Protein AF-A0A8T3PAP9-F1 (afdb_monomer)

Structure (mmCIF, N/CA/C/O backbone):
data_AF-A0A8T3PAP9-F1
#
_entry.id   AF-A0A8T3PAP9-F1
#
loop_
_atom_site.group_PDB
_atom_site.id
_atom_site.type_symbol
_atom_site.label_atom_id
_atom_site.label_alt_id
_atom_site.label_comp_id
_atom_site.label_asym_id
_atom_site.label_entity_id
_atom_site.label_seq_id
_atom_site.pdbx_PDB_ins_code
_atom_site.Cartn_x
_atom_site.Cartn_y
_atom_site.Cartn_z
_atom_site.occupancy
_atom_site.B_iso_or_equiv
_atom_site.auth_seq_id
_atom_site.auth_comp_id
_atom_site.auth_asym_id
_atom_site.auth_atom_id
_atom_site.pdbx_PDB_model_num
ATOM 1 N N . MET A 1 1 ? -12.662 -7.690 -3.762 1.00 59.41 1 MET A N 1
ATOM 2 C CA . MET A 1 1 ? -11.376 -6.964 -3.810 1.00 59.41 1 MET A CA 1
ATOM 3 C C . MET A 1 1 ? -11.696 -5.525 -4.171 1.00 59.41 1 MET A C 1
ATOM 5 O O . MET A 1 1 ? -12.450 -5.316 -5.112 1.00 59.41 1 MET A O 1
ATOM 9 N N . VAL A 1 2 ? -11.248 -4.560 -3.372 1.00 61.66 2 VAL A N 1
ATOM 10 C CA . VAL A 1 2 ? -11.528 -3.138 -3.605 1.00 61.66 2 VAL A CA 1
ATOM 11 C C . VAL A 1 2 ? -10.301 -2.515 -4.257 1.00 61.66 2 VAL A C 1
ATOM 13 O O . VAL A 1 2 ? -9.179 -2.760 -3.821 1.00 61.66 2 VAL A O 1
ATOM 16 N N . HIS A 1 3 ? -10.507 -1.739 -5.319 1.00 70.69 3 HIS A N 1
ATOM 17 C CA . HIS A 1 3 ? -9.429 -1.138 -6.095 1.00 70.69 3 HIS A CA 1
ATOM 18 C C . HIS A 1 3 ? -9.531 0.385 -6.081 1.00 70.69 3 HIS A C 1
ATOM 20 O O . HIS A 1 3 ? -10.619 0.954 -6.140 1.00 70.69 3 HIS A O 1
ATOM 26 N N . GLY A 1 4 ? -8.373 1.042 -6.045 1.00 78.19 4 GLY A N 1
ATOM 27 C CA . GLY A 1 4 ? -8.265 2.495 -6.101 1.00 78.19 4 GLY A CA 1
ATOM 28 C C . GLY A 1 4 ? -8.118 3.162 -4.733 1.00 78.19 4 GLY A C 1
ATOM 29 O O . GLY A 1 4 ? -8.590 2.673 -3.707 1.00 78.19 4 GLY A O 1
ATOM 30 N N . ALA A 1 5 ? -7.450 4.316 -4.746 1.00 80.56 5 ALA A N 1
ATOM 31 C CA . ALA A 1 5 ? -7.061 5.050 -3.545 1.00 80.56 5 ALA A CA 1
ATOM 32 C C . ALA A 1 5 ? -8.251 5.457 -2.662 1.00 80.56 5 ALA A C 1
ATOM 34 O O . ALA A 1 5 ? -8.202 5.263 -1.456 1.00 80.56 5 ALA A O 1
ATOM 35 N N . GLY A 1 6 ? -9.344 5.958 -3.249 1.00 84.00 6 GLY A N 1
ATOM 36 C CA . GLY A 1 6 ? -10.472 6.480 -2.466 1.00 84.00 6 GLY A CA 1
ATOM 37 C C . GLY A 1 6 ? -11.204 5.411 -1.653 1.00 84.00 6 GLY A C 1
ATOM 38 O O . GLY A 1 6 ? -11.548 5.632 -0.495 1.00 84.00 6 GLY A O 1
ATOM 39 N N . ALA A 1 7 ? -11.400 4.228 -2.233 1.00 84.88 7 ALA A N 1
ATOM 40 C CA . ALA A 1 7 ? -12.083 3.142 -1.545 1.00 84.88 7 ALA A CA 1
ATOM 41 C C . ALA A 1 7 ? -11.183 2.494 -0.476 1.00 84.88 7 ALA A C 1
ATOM 43 O O . ALA A 1 7 ? -11.654 2.203 0.622 1.00 84.88 7 ALA A O 1
ATOM 44 N N . ALA A 1 8 ? -9.875 2.374 -0.739 1.00 84.81 8 ALA A N 1
ATOM 45 C CA . ALA A 1 8 ? -8.903 1.965 0.277 1.00 84.81 8 ALA A CA 1
ATOM 46 C C . ALA A 1 8 ? -8.856 2.956 1.457 1.00 84.81 8 ALA A C 1
ATOM 48 O O . ALA A 1 8 ? -8.935 2.538 2.608 1.00 84.81 8 ALA A O 1
ATOM 49 N N . GLN A 1 9 ? -8.815 4.265 1.187 1.00 86.94 9 GLN A N 1
ATOM 50 C CA . GLN A 1 9 ? -8.849 5.316 2.215 1.00 86.94 9 GLN A CA 1
ATOM 51 C C . GLN A 1 9 ? -10.132 5.284 3.053 1.00 86.94 9 GLN A C 1
ATOM 53 O O . GLN A 1 9 ? -10.085 5.495 4.262 1.00 86.94 9 GLN A O 1
ATOM 58 N N . ALA A 1 10 ? -11.292 5.041 2.433 1.00 87.12 10 ALA A N 1
ATOM 59 C CA . ALA A 1 10 ? -12.560 4.927 3.154 1.00 87.12 10 ALA A CA 1
ATOM 60 C C . ALA A 1 10 ? -12.572 3.719 4.105 1.00 87.12 10 ALA A C 1
ATOM 62 O O . ALA A 1 10 ? -12.955 3.860 5.264 1.00 87.12 10 ALA A O 1
ATOM 63 N N . LEU A 1 11 ? -12.095 2.559 3.646 1.00 87.56 11 LEU A N 1
ATOM 64 C CA . LEU A 1 11 ? -12.047 1.339 4.457 1.00 87.56 11 LEU A CA 1
ATOM 65 C C . LEU A 1 11 ? -10.999 1.402 5.570 1.00 87.56 11 LEU A C 1
ATOM 67 O O . LEU A 1 11 ? -11.258 0.914 6.669 1.00 87.56 11 LEU A O 1
ATOM 71 N N . LEU A 1 12 ? -9.848 2.029 5.309 1.00 85.88 12 LEU A N 1
ATOM 72 C CA . LEU A 1 12 ? -8.832 2.295 6.330 1.00 85.88 12 LEU A CA 1
ATOM 73 C C . LEU A 1 12 ? -9.387 3.200 7.433 1.00 85.88 12 LEU A C 1
ATOM 75 O O . LEU A 1 12 ? -9.262 2.866 8.606 1.00 85.88 12 LEU A O 1
ATOM 79 N N . ARG A 1 13 ? -10.070 4.294 7.068 1.00 83.69 13 ARG A N 1
ATOM 80 C CA . ARG A 1 13 ? -10.737 5.181 8.037 1.00 83.69 13 ARG A CA 1
ATOM 81 C C . ARG A 1 13 ? -11.827 4.478 8.841 1.00 83.69 13 ARG A C 1
ATOM 83 O O . ARG A 1 13 ? -11.983 4.757 10.020 1.00 83.69 13 ARG A O 1
ATOM 90 N N . ALA A 1 14 ? -12.579 3.581 8.210 1.00 86.88 14 ALA A N 1
ATOM 91 C CA . ALA A 1 14 ? -13.619 2.810 8.883 1.00 86.88 14 ALA A CA 1
ATOM 92 C C . ALA A 1 14 ? -13.063 1.661 9.749 1.00 86.88 14 ALA A C 1
ATOM 94 O O . ALA A 1 14 ? -13.843 0.969 10.397 1.00 86.88 14 ALA A O 1
ATOM 95 N N . GLY A 1 15 ? -11.749 1.392 9.725 1.00 86.19 15 GLY A N 1
ATOM 96 C CA . GLY A 1 15 ? -11.150 0.232 10.399 1.00 86.19 15 GLY A CA 1
ATOM 97 C C . GLY A 1 15 ? -11.583 -1.122 9.814 1.00 86.19 15 GLY A C 1
ATOM 98 O O . GLY A 1 15 ? -11.353 -2.171 10.419 1.00 86.19 15 GLY A O 1
ATOM 99 N N . GLN A 1 16 ? -12.209 -1.124 8.634 1.00 88.75 16 GLN A N 1
ATOM 100 C CA . GLN A 1 16 ? -12.808 -2.303 7.996 1.00 88.75 16 GLN A CA 1
ATOM 101 C C . G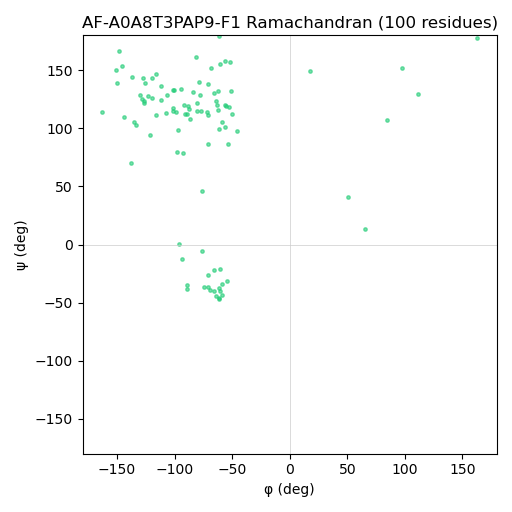LN 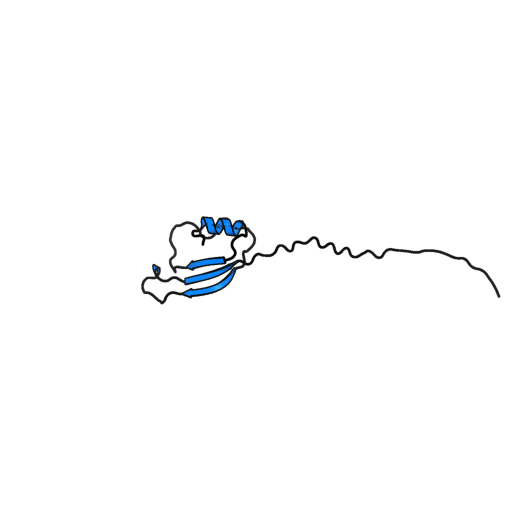A 1 16 ? -11.888 -2.979 6.974 1.00 88.75 16 GLN A C 1
ATOM 103 O O . GLN A 1 16 ? -12.274 -3.969 6.362 1.00 88.75 16 GLN A O 1
ATOM 108 N N . LEU A 1 17 ? -10.676 -2.461 6.769 1.00 88.38 17 LEU A N 1
ATOM 109 C CA . LEU A 1 17 ? -9.691 -3.107 5.910 1.00 88.38 17 LEU A CA 1
ATOM 110 C C . LEU A 1 17 ? -8.872 -4.124 6.715 1.00 88.38 17 LEU A C 1
ATOM 112 O O . LEU A 1 17 ? -8.144 -3.731 7.620 1.00 88.38 17 LEU A O 1
ATOM 116 N N . ASP A 1 18 ? -8.964 -5.410 6.373 1.00 88.19 18 ASP A N 1
ATOM 117 C CA . ASP A 1 18 ? -8.148 -6.466 6.999 1.00 88.19 18 ASP A CA 1
ATOM 118 C C . ASP A 1 18 ? -6.812 -6.685 6.270 1.00 88.19 18 ASP A C 1
ATOM 120 O O . ASP A 1 18 ? -5.787 -6.975 6.889 1.00 88.19 18 ASP A O 1
ATOM 124 N N . GLU A 1 19 ? -6.810 -6.536 4.942 1.00 91.50 19 GLU A N 1
ATOM 125 C CA . GLU A 1 19 ? -5.639 -6.763 4.095 1.00 91.50 19 GLU A CA 1
ATOM 126 C C . GLU A 1 19 ? -5.471 -5.678 3.029 1.00 91.50 19 GLU A C 1
ATOM 128 O O . GLU A 1 19 ? -6.441 -5.194 2.442 1.00 91.50 19 GLU A O 1
ATOM 133 N N . LEU A 1 20 ? -4.213 -5.340 2.743 1.00 90.69 20 LEU A N 1
ATOM 134 C CA . LEU A 1 20 ? -3.822 -4.339 1.757 1.00 90.69 20 LEU A CA 1
ATOM 135 C C . LEU A 1 20 ? -2.821 -4.939 0.766 1.00 90.69 20 LEU A C 1
ATOM 137 O O . LEU A 1 20 ? -1.735 -5.364 1.155 1.00 90.69 20 LEU A O 1
ATOM 141 N N . GLU A 1 21 ? -3.158 -4.921 -0.523 1.00 91.81 21 GLU A N 1
ATOM 142 C CA . GLU A 1 21 ? -2.219 -5.246 -1.598 1.00 91.81 21 GLU A CA 1
ATOM 143 C C . GLU A 1 21 ? -1.711 -3.961 -2.264 1.00 91.81 21 GLU A C 1
ATOM 145 O O . GLU A 1 21 ? -2.472 -3.213 -2.884 1.00 91.81 21 GLU A O 1
ATOM 150 N N . LEU A 1 22 ? -0.411 -3.706 -2.133 1.00 90.94 22 LEU A N 1
ATOM 151 C CA . LEU A 1 22 ? 0.284 -2.563 -2.706 1.00 90.94 22 LEU A CA 1
ATOM 152 C C . LEU A 1 22 ? 1.148 -3.015 -3.887 1.00 90.94 22 LEU A C 1
ATOM 154 O O . LEU A 1 22 ? 1.970 -3.920 -3.764 1.00 90.94 22 LEU A O 1
ATOM 158 N N . ARG A 1 23 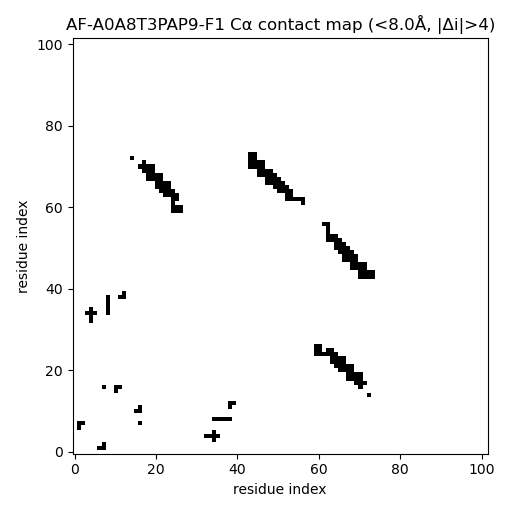? 0.991 -2.342 -5.028 1.00 90.56 23 ARG A N 1
ATOM 159 C CA . ARG A 1 23 ? 1.855 -2.508 -6.202 1.00 90.56 23 ARG A CA 1
ATOM 160 C C . ARG A 1 23 ? 2.741 -1.280 -6.334 1.00 90.56 23 ARG A C 1
ATOM 162 O O . ARG A 1 23 ? 2.237 -0.188 -6.586 1.00 90.56 23 ARG A O 1
ATOM 169 N N . VAL A 1 24 ? 4.041 -1.464 -6.138 1.00 90.38 24 VAL A N 1
ATOM 170 C CA . VAL A 1 24 ? 5.040 -0.397 -6.239 1.00 90.38 24 VAL A CA 1
ATOM 171 C C . VAL A 1 24 ? 5.744 -0.514 -7.580 1.00 90.38 24 VAL A C 1
ATOM 173 O O . VAL A 1 24 ? 6.416 -1.510 -7.843 1.00 90.38 24 VAL A O 1
ATOM 176 N N . VAL A 1 25 ? 5.599 0.520 -8.401 1.00 90.81 25 VAL A N 1
ATOM 177 C CA . VAL A 1 25 ? 6.377 0.714 -9.627 1.00 90.81 25 VAL A CA 1
ATOM 178 C C . VAL A 1 25 ? 7.456 1.751 -9.306 1.00 90.81 25 VAL A C 1
ATOM 180 O O . VAL A 1 25 ? 7.124 2.764 -8.688 1.00 90.81 25 VAL A O 1
ATOM 183 N N . PRO A 1 26 ? 8.735 1.540 -9.666 1.00 88.81 26 PRO A N 1
ATOM 184 C CA . PRO A 1 26 ? 9.848 2.436 -9.343 1.00 88.81 26 PRO A CA 1
ATOM 185 C C . PRO A 1 26 ? 9.858 3.692 -10.231 1.00 88.81 26 PRO A C 1
ATOM 187 O O . PRO A 1 26 ? 10.891 4.089 -10.762 1.00 88.81 26 PRO A O 1
ATOM 190 N N . VAL A 1 27 ? 8.697 4.313 -10.406 1.00 87.56 27 VAL A N 1
ATOM 191 C CA . VAL A 1 27 ? 8.511 5.562 -11.138 1.00 87.56 27 VAL A CA 1
ATOM 192 C C . VAL A 1 27 ? 7.796 6.541 -10.220 1.00 87.56 27 VAL A C 1
ATOM 194 O O . VAL A 1 27 ? 6.883 6.167 -9.484 1.00 87.56 27 VAL A O 1
ATOM 197 N N . LEU A 1 28 ? 8.216 7.802 -10.249 1.00 83.88 28 LEU A N 1
ATOM 198 C CA . LEU A 1 28 ? 7.543 8.877 -9.533 1.00 83.88 28 LEU A CA 1
ATOM 199 C C . LEU A 1 28 ? 6.620 9.587 -10.525 1.00 83.88 28 LEU A C 1
ATOM 201 O O . LEU A 1 28 ? 7.104 10.402 -11.313 1.00 83.88 28 LEU A O 1
ATOM 205 N N . PRO A 1 29 ? 5.312 9.273 -10.552 1.00 77.88 29 PRO A N 1
ATOM 206 C CA . PRO A 1 29 ? 4.392 10.015 -11.395 1.00 77.88 29 PRO A CA 1
ATOM 207 C C . PRO A 1 29 ? 4.377 11.464 -10.904 1.00 77.88 29 PRO A C 1
ATOM 209 O O . PRO A 1 29 ? 4.074 11.732 -9.743 1.00 77.88 29 PRO A O 1
ATOM 212 N N . GLY A 1 30 ? 4.742 12.401 -11.780 1.00 79.38 30 GLY A N 1
ATOM 213 C CA . GLY A 1 30 ? 4.914 13.807 -11.407 1.00 79.38 30 GLY A CA 1
ATOM 214 C C . GLY A 1 30 ? 3.646 14.467 -10.858 1.00 79.38 30 GLY A C 1
ATOM 215 O O . GLY A 1 30 ? 3.750 15.466 -10.156 1.00 79.38 30 GLY A O 1
ATOM 216 N N . GLN A 1 31 ? 2.464 13.917 -11.155 1.00 82.06 31 GLN A N 1
ATOM 217 C CA . GLN A 1 31 ? 1.156 14.335 -10.647 1.00 82.06 31 GLN A CA 1
ATOM 218 C C . GLN A 1 31 ? 0.247 13.111 -10.480 1.00 82.06 31 GLN A C 1
ATOM 220 O O . GLN A 1 31 ? 0.398 12.111 -11.184 1.00 82.06 31 GLN A O 1
ATOM 225 N N . GLY A 1 32 ? -0.729 13.191 -9.576 1.00 82.12 32 GLY A N 1
ATOM 226 C CA . GLY A 1 32 ? -1.712 12.128 -9.404 1.00 82.12 32 GLY A CA 1
ATOM 227 C C . GLY A 1 32 ? -2.465 12.198 -8.084 1.00 82.12 32 GLY A C 1
ATOM 228 O O . GLY A 1 32 ? -2.216 13.044 -7.227 1.00 82.12 32 GLY A O 1
ATOM 229 N N . ARG A 1 33 ? -3.404 11.268 -7.917 1.00 84.12 33 ARG A N 1
ATOM 230 C CA . ARG A 1 33 ? -4.135 11.095 -6.663 1.00 84.12 33 ARG A CA 1
ATOM 231 C C . ARG A 1 33 ? -3.262 10.358 -5.654 1.00 84.12 33 ARG A C 1
ATOM 233 O O . ARG A 1 33 ? -2.749 9.279 -5.949 1.00 84.12 33 ARG A O 1
ATOM 240 N N . ARG A 1 34 ? -3.146 10.924 -4.453 1.00 84.50 34 ARG A N 1
ATOM 241 C CA . ARG A 1 34 ? -2.439 10.302 -3.331 1.00 84.50 34 ARG A CA 1
ATOM 242 C C . ARG A 1 34 ? -3.125 8.992 -2.955 1.00 84.50 34 ARG A C 1
ATOM 244 O O . ARG A 1 34 ? -4.347 8.944 -2.830 1.00 84.50 34 ARG A O 1
ATOM 251 N N . LEU A 1 35 ? -2.335 7.931 -2.793 1.00 81.50 35 LEU A N 1
ATOM 252 C CA . LEU A 1 35 ? -2.836 6.623 -2.365 1.00 81.50 35 LEU A CA 1
ATOM 253 C C . LEU A 1 35 ? -3.295 6.657 -0.905 1.00 81.50 35 LEU A C 1
ATOM 255 O O . LEU A 1 35 ? -4.345 6.118 -0.569 1.00 81.50 35 LEU A O 1
ATOM 259 N N . PHE A 1 36 ? -2.542 7.368 -0.074 1.00 84.75 36 PHE A N 1
ATOM 260 C CA . PHE A 1 36 ? -2.823 7.595 1.334 1.00 84.75 36 PHE A CA 1
ATOM 261 C C . PHE A 1 36 ? -3.047 9.087 1.534 1.00 84.75 36 PHE A C 1
ATOM 263 O O . PHE A 1 36 ? -2.135 9.891 1.342 1.00 84.75 36 PHE A O 1
ATOM 270 N N . ASP A 1 37 ? -4.285 9.441 1.837 1.00 82.56 37 ASP A N 1
ATOM 271 C CA . ASP A 1 37 ? -4.714 10.801 2.116 1.00 82.56 37 ASP A CA 1
ATOM 272 C C . ASP A 1 37 ? -5.897 10.732 3.078 1.00 82.56 37 ASP A C 1
ATOM 274 O O . ASP A 1 37 ? -6.645 9.747 3.057 1.00 82.56 37 ASP A O 1
ATOM 278 N N . ASN A 1 38 ? -6.061 11.753 3.916 1.00 82.06 38 ASN A N 1
ATOM 279 C CA . ASN A 1 38 ? -7.119 11.811 4.930 1.00 82.06 38 ASN A CA 1
ATOM 280 C C . ASN A 1 38 ? -7.196 10.547 5.817 1.00 82.06 38 ASN A C 1
ATOM 282 O O . ASN A 1 38 ? -8.285 10.039 6.078 1.00 82.06 38 ASN A O 1
ATOM 286 N N . LEU A 1 39 ? -6.056 9.991 6.236 1.00 81.75 39 LEU A N 1
ATOM 287 C CA . LEU A 1 39 ? -6.015 8.867 7.179 1.00 81.75 39 LEU A CA 1
ATOM 288 C C . LEU A 1 39 ? -6.178 9.355 8.635 1.00 81.75 39 LEU A C 1
ATOM 290 O O . LEU A 1 39 ? -5.981 10.546 8.887 1.00 81.75 39 LEU A O 1
ATOM 294 N N . PRO A 1 40 ? -6.548 8.467 9.583 1.00 78.00 40 PRO A N 1
ATOM 295 C CA . PRO A 1 40 ? -6.572 8.793 11.011 1.00 78.00 40 PRO A CA 1
ATOM 296 C C . PRO A 1 40 ? -5.213 9.304 11.511 1.00 78.00 40 PRO A C 1
ATOM 298 O O . PRO A 1 40 ? -4.179 9.032 10.898 1.00 78.00 40 PRO A O 1
ATOM 301 N N . ALA A 1 41 ? -5.216 10.043 12.623 1.00 77.94 41 ALA A N 1
ATOM 302 C CA . ALA A 1 41 ? -3.981 10.538 13.233 1.00 77.94 41 ALA A CA 1
ATOM 303 C C . ALA A 1 41 ? -3.173 9.406 13.887 1.00 77.94 41 ALA A C 1
ATOM 305 O O . ALA A 1 41 ? -1.949 9.510 13.995 1.00 77.94 41 ALA A O 1
ATOM 306 N N . GLU A 1 42 ? -3.840 8.328 14.312 1.00 82.94 42 GLU A N 1
ATOM 307 C CA . GLU A 1 42 ? -3.165 7.158 14.856 1.00 82.94 42 GLU A CA 1
ATOM 308 C C . GLU A 1 42 ? -2.412 6.387 13.758 1.00 82.94 42 GLU A C 1
ATOM 310 O O . GLU A 1 42 ? -2.938 6.180 12.658 1.00 82.94 42 GLU A O 1
ATOM 315 N N . PRO A 1 43 ? -1.185 5.914 14.042 1.00 84.00 43 PRO A N 1
ATOM 316 C CA . PRO A 1 43 ? -0.443 5.098 13.096 1.00 84.00 43 PRO A CA 1
ATOM 317 C C . PRO A 1 43 ? -1.155 3.761 12.869 1.00 84.00 43 PRO A C 1
ATOM 319 O O . PRO A 1 43 ? -1.493 3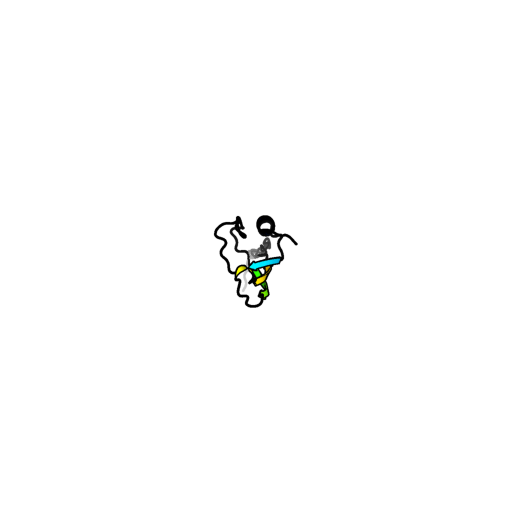.044 13.810 1.00 84.00 43 PRO A O 1
ATOM 322 N N . ILE A 1 44 ? -1.337 3.403 11.598 1.00 86.56 44 ILE A N 1
ATOM 323 C CA . ILE A 1 44 ? -1.839 2.089 11.197 1.00 86.56 44 ILE A CA 1
ATOM 324 C C . ILE A 1 44 ? -0.636 1.170 10.989 1.00 86.56 44 ILE A C 1
ATOM 326 O O . ILE A 1 44 ? 0.149 1.358 10.057 1.00 86.56 44 ILE A O 1
ATOM 330 N N . GLU A 1 45 ? -0.491 0.171 11.854 1.00 89.38 45 GLU A N 1
ATOM 331 C CA . GLU A 1 45 ? 0.564 -0.832 11.727 1.00 89.38 45 GLU A CA 1
ATOM 332 C C . GLU A 1 45 ? 0.206 -1.883 10.665 1.00 89.38 45 GLU A C 1
ATOM 334 O O . GLU A 1 45 ? -0.938 -2.334 10.558 1.00 89.38 45 GLU A O 1
ATOM 339 N N . LEU A 1 46 ? 1.201 -2.286 9.872 1.00 91.94 46 LEU A N 1
ATOM 340 C CA . LEU A 1 46 ? 1.045 -3.228 8.767 1.00 91.94 46 LEU A CA 1
ATOM 341 C C . LEU A 1 46 ? 2.042 -4.382 8.899 1.00 91.94 46 LEU A C 1
ATOM 343 O O . LEU A 1 46 ? 3.253 -4.162 8.881 1.00 91.94 46 LEU A O 1
ATOM 347 N N . ASP A 1 47 ? 1.537 -5.612 8.932 1.00 93.56 47 ASP A N 1
ATOM 348 C CA . ASP A 1 47 ? 2.367 -6.817 8.909 1.00 93.56 47 ASP A CA 1
ATOM 349 C C . ASP A 1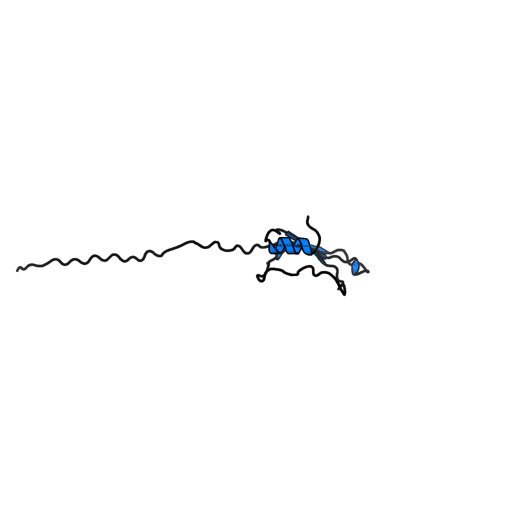 47 ? 2.564 -7.285 7.465 1.00 93.56 47 ASP A C 1
ATOM 351 O O . ASP A 1 47 ? 1.595 -7.597 6.769 1.00 93.56 47 ASP A O 1
ATOM 355 N N . LEU A 1 48 ? 3.810 -7.354 6.989 1.00 95.44 48 LEU A N 1
ATOM 356 C CA . LEU A 1 48 ? 4.112 -7.853 5.644 1.00 95.44 48 LEU A CA 1
ATOM 357 C C . LEU A 1 48 ? 3.889 -9.370 5.578 1.00 95.44 48 LEU A C 1
ATOM 359 O O . LEU A 1 48 ? 4.656 -10.146 6.139 1.00 95.44 48 LEU A O 1
ATOM 363 N N . ILE A 1 49 ? 2.872 -9.793 4.830 1.00 96.62 49 ILE A N 1
ATOM 364 C CA . ILE A 1 49 ? 2.530 -11.207 4.628 1.00 96.62 49 ILE A CA 1
ATOM 365 C C . ILE A 1 49 ? 3.267 -11.780 3.416 1.00 96.62 49 ILE A C 1
ATOM 367 O O . ILE A 1 49 ? 3.668 -12.942 3.406 1.00 96.62 49 ILE A O 1
ATOM 371 N N . ARG A 1 50 ? 3.409 -10.987 2.347 1.00 94.88 50 ARG A N 1
ATOM 372 C CA . ARG A 1 50 ? 4.015 -11.449 1.091 1.00 94.88 50 ARG A CA 1
ATOM 373 C C . ARG A 1 50 ? 4.717 -10.316 0.365 1.00 94.88 50 ARG A C 1
ATOM 375 O O . ARG A 1 50 ? 4.168 -9.227 0.231 1.00 94.88 50 ARG A O 1
ATOM 382 N N . ARG A 1 51 ? 5.887 -10.626 -0.192 1.00 96.31 51 ARG A N 1
ATOM 383 C CA . ARG A 1 51 ? 6.608 -9.784 -1.147 1.00 96.31 51 ARG A CA 1
ATOM 384 C C . ARG A 1 51 ? 6.962 -10.605 -2.379 1.00 96.31 51 ARG A C 1
ATOM 386 O O . ARG A 1 51 ? 7.597 -11.648 -2.256 1.00 96.31 51 ARG A O 1
ATOM 393 N N . LEU A 1 52 ? 6.553 -10.127 -3.546 1.00 94.56 52 LEU A N 1
ATOM 394 C CA . LEU A 1 52 ? 6.919 -10.678 -4.846 1.00 94.56 52 LEU A CA 1
ATOM 395 C C . LEU A 1 52 ? 7.401 -9.526 -5.721 1.00 94.56 52 LEU A C 1
ATOM 397 O O . LEU A 1 52 ? 6.696 -8.531 -5.859 1.00 94.56 52 LEU A O 1
ATOM 401 N N . THR A 1 53 ? 8.567 -9.673 -6.330 1.00 92.25 53 THR A N 1
ATOM 402 C CA . THR A 1 53 ? 9.084 -8.705 -7.298 1.00 92.25 53 THR A CA 1
ATOM 403 C C . THR A 1 53 ? 9.098 -9.367 -8.664 1.00 92.25 53 THR A C 1
ATOM 405 O O . THR A 1 53 ? 9.472 -10.537 -8.774 1.00 92.25 53 THR A O 1
ATOM 408 N N . THR A 1 54 ? 8.669 -8.647 -9.697 1.00 89.81 54 THR A N 1
ATOM 409 C CA . THR A 1 54 ? 8.891 -9.088 -11.078 1.00 89.81 54 THR A CA 1
ATOM 410 C C . THR A 1 54 ? 10.397 -9.203 -11.359 1.00 89.81 54 THR A C 1
ATOM 412 O O . THR A 1 54 ? 11.184 -8.519 -10.697 1.00 89.81 54 THR A O 1
ATOM 415 N N . PRO A 1 55 ? 10.821 -10.032 -12.329 1.00 87.75 55 PRO A N 1
ATOM 416 C CA . PRO A 1 55 ? 12.206 -10.047 -12.794 1.00 87.75 55 PRO A CA 1
ATOM 417 C C . PRO A 1 55 ? 12.693 -8.645 -13.168 1.00 87.75 55 PRO A C 1
ATOM 419 O O . PRO A 1 55 ? 11.884 -7.763 -13.476 1.00 87.75 55 PRO A O 1
ATOM 422 N N . ASP A 1 56 ? 14.010 -8.451 -13.139 1.00 82.56 56 ASP A N 1
ATOM 423 C CA . ASP A 1 56 ? 14.599 -7.207 -13.622 1.00 82.56 56 ASP A CA 1
ATOM 424 C C . ASP A 1 56 ? 14.328 -7.087 -15.128 1.00 82.56 56 ASP A C 1
ATOM 426 O O . ASP A 1 56 ? 14.609 -8.005 -15.901 1.00 82.56 56 ASP A O 1
ATOM 430 N N . VAL A 1 57 ? 13.689 -5.987 -15.510 1.00 84.25 57 VAL A N 1
ATOM 431 C CA . VAL A 1 57 ? 13.264 -5.680 -16.877 1.00 84.25 57 VAL A CA 1
ATOM 432 C C . VAL A 1 57 ? 13.798 -4.299 -17.229 1.00 84.25 57 VAL A C 1
ATOM 434 O O . VAL A 1 57 ? 13.824 -3.416 -16.371 1.00 84.25 57 VAL A O 1
ATOM 437 N N . GLU A 1 58 ? 14.213 -4.109 -18.484 1.00 85.25 58 GLU A N 1
ATOM 438 C CA . GLU A 1 58 ? 14.835 -2.855 -18.940 1.00 85.25 58 GLU A CA 1
ATOM 439 C C . GLU A 1 58 ? 13.910 -1.642 -18.743 1.00 85.25 58 GLU A C 1
ATOM 441 O O . GLU A 1 58 ? 14.360 -0.550 -18.396 1.00 85.25 58 GLU A O 1
ATOM 446 N N . GLU A 1 59 ? 12.597 -1.836 -18.889 1.00 85.75 59 GLU A N 1
ATOM 447 C CA . GLU A 1 59 ? 11.617 -0.789 -18.629 1.00 85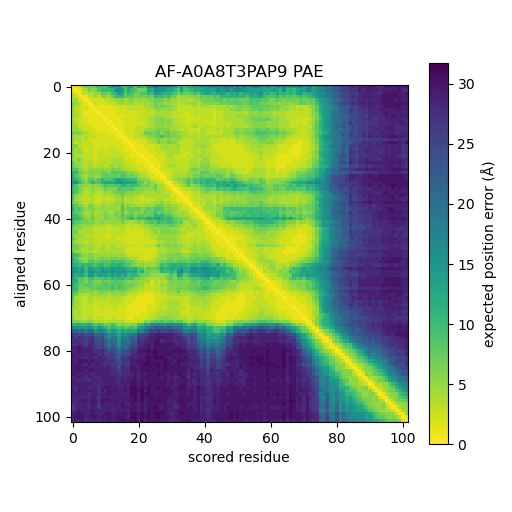.75 59 GLU A CA 1
ATOM 448 C C . GLU A 1 59 ? 11.193 -0.734 -17.157 1.00 85.75 59 GLU A C 1
ATOM 450 O O . GLU A 1 59 ? 10.386 -1.533 -16.679 1.00 85.75 59 GLU A O 1
ATOM 455 N N . LEU A 1 60 ? 11.643 0.305 -16.445 1.00 83.00 60 LEU A N 1
ATOM 456 C CA . LEU A 1 60 ? 11.283 0.554 -15.041 1.00 83.00 60 LEU A CA 1
ATOM 457 C C . LEU A 1 60 ? 9.770 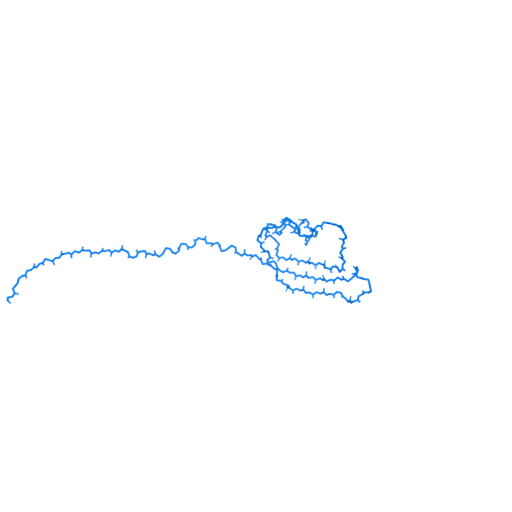0.601 -14.786 1.00 83.00 60 LEU A C 1
ATOM 459 O O . LEU A 1 60 ? 9.325 0.200 -13.713 1.00 83.00 60 LEU A O 1
ATOM 463 N N . ALA A 1 61 ? 8.974 1.058 -15.756 1.00 83.94 61 ALA A N 1
ATOM 464 C CA . ALA A 1 61 ? 7.514 1.101 -15.647 1.00 83.94 61 ALA A CA 1
ATOM 465 C C . ALA A 1 61 ? 6.872 -0.298 -15.568 1.00 83.94 61 ALA A C 1
ATOM 467 O O . ALA A 1 61 ? 5.761 -0.439 -15.056 1.00 83.94 61 ALA A O 1
ATOM 468 N N . GLN A 1 62 ? 7.574 -1.325 -16.049 1.00 85.19 62 GLN A N 1
ATOM 469 C CA . GLN A 1 62 ? 7.129 -2.717 -16.033 1.00 85.19 62 GLN A CA 1
ATOM 470 C C . GLN A 1 62 ? 7.635 -3.476 -14.798 1.00 85.19 62 GLN A C 1
ATOM 472 O O . GLN A 1 62 ? 7.135 -4.559 -14.491 1.00 85.19 62 GLN A O 1
ATOM 477 N N . ARG A 1 63 ? 8.593 -2.907 -14.051 1.00 89.12 63 ARG A N 1
ATOM 478 C CA . ARG A 1 63 ? 9.079 -3.494 -12.802 1.00 89.12 63 ARG A CA 1
ATOM 479 C C . ARG A 1 63 ? 8.064 -3.244 -11.689 1.00 89.12 63 ARG A C 1
ATOM 481 O O . ARG A 1 63 ? 7.860 -2.105 -11.276 1.00 89.12 63 ARG A O 1
ATOM 488 N N . VAL A 1 64 ? 7.453 -4.302 -11.163 1.00 92.75 64 VAL A N 1
ATOM 489 C CA . VAL A 1 64 ? 6.433 -4.200 -10.111 1.00 92.75 64 VAL A CA 1
ATOM 490 C C . VAL A 1 64 ? 6.839 -5.008 -8.886 1.00 92.75 64 VAL A C 1
ATOM 492 O O . VAL A 1 64 ? 7.106 -6.208 -8.960 1.00 92.75 64 VAL A O 1
ATOM 495 N N . THR A 1 65 ? 6.817 -4.359 -7.726 1.00 93.94 65 THR A N 1
ATOM 496 C CA . THR A 1 65 ? 6.877 -5.037 -6.429 1.00 93.94 65 THR A CA 1
ATOM 497 C C . THR A 1 65 ? 5.464 -5.162 -5.878 1.00 93.94 65 THR A C 1
ATOM 499 O O . THR A 1 65 ? 4.824 -4.164 -5.546 1.00 93.94 65 THR A O 1
ATOM 502 N N . HIS A 1 66 ? 4.980 -6.392 -5.768 1.00 93.81 66 HIS A N 1
ATOM 503 C CA . HIS A 1 66 ? 3.725 -6.739 -5.119 1.00 93.81 66 HIS A CA 1
ATOM 504 C C . HIS A 1 66 ? 3.981 -6.988 -3.634 1.00 93.81 66 HIS A C 1
ATOM 506 O O . HIS A 1 66 ? 4.734 -7.891 -3.257 1.00 93.81 66 HIS A O 1
ATOM 512 N N . LEU A 1 67 ? 3.334 -6.196 -2.791 1.00 94.75 67 LEU A N 1
ATOM 513 C CA . LEU A 1 67 ? 3.406 -6.286 -1.342 1.00 94.75 67 LEU A CA 1
ATOM 514 C C . LEU A 1 67 ? 2.004 -6.560 -0.811 1.00 94.75 67 LEU A C 1
ATOM 516 O O . LEU A 1 67 ? 1.074 -5.822 -1.122 1.00 94.75 67 LEU A O 1
ATOM 520 N N . ARG A 1 68 ? 1.846 -7.607 -0.008 1.00 94.81 68 ARG A N 1
ATOM 521 C CA . ARG A 1 68 ? 0.595 -7.897 0.697 1.00 94.81 68 ARG A CA 1
ATOM 522 C C . ARG A 1 68 ? 0.817 -7.704 2.182 1.00 94.81 68 ARG A C 1
ATOM 524 O O . ARG A 1 68 ? 1.700 -8.343 2.753 1.00 94.81 68 ARG A O 1
ATOM 531 N N . TYR A 1 69 ? -0.004 -6.858 2.779 1.00 94.38 69 TYR A N 1
ATOM 532 C CA . TYR A 1 69 ? 0.019 -6.530 4.192 1.00 94.38 69 TYR A CA 1
ATOM 533 C C . TYR A 1 69 ? -1.267 -6.974 4.877 1.00 94.38 69 TYR A C 1
ATOM 535 O O . TYR A 1 69 ? -2.345 -6.908 4.282 1.00 94.38 69 TYR A O 1
ATOM 543 N N . ARG A 1 70 ? -1.154 -7.372 6.143 1.00 93.44 70 ARG A N 1
ATOM 544 C CA . ARG A 1 70 ? -2.276 -7.444 7.079 1.00 93.44 70 ARG A CA 1
ATOM 545 C C . ARG A 1 70 ? -2.317 -6.141 7.859 1.00 93.44 70 ARG A C 1
ATOM 547 O O . ARG A 1 70 ? -1.281 -5.678 8.328 1.00 93.44 70 ARG A O 1
ATOM 554 N N . VAL A 1 71 ? -3.501 -5.564 7.994 1.00 90.81 71 VAL A N 1
ATOM 555 C CA . VAL A 1 71 ? -3.705 -4.372 8.816 1.00 90.81 71 VAL A CA 1
ATOM 556 C C . VAL A 1 71 ? -3.821 -4.811 10.270 1.00 90.81 71 VAL A C 1
ATOM 558 O O . VAL A 1 71 ? -4.693 -5.615 10.612 1.00 90.81 71 VAL A O 1
ATOM 561 N N . ARG A 1 72 ? -2.952 -4.294 11.140 1.00 87.19 72 ARG A N 1
ATOM 562 C CA . ARG A 1 72 ? -3.113 -4.479 12.580 1.00 87.19 72 ARG A CA 1
ATOM 563 C C . ARG A 1 72 ? -4.136 -3.468 13.062 1.00 87.19 72 ARG A C 1
ATOM 565 O O . ARG A 1 72 ? -3.910 -2.262 13.019 1.00 87.19 72 ARG A O 1
ATOM 572 N N . ARG A 1 73 ? -5.270 -3.965 13.542 1.00 73.50 73 ARG A N 1
ATOM 573 C CA . ARG A 1 73 ? -6.157 -3.145 14.360 1.00 73.50 73 ARG A CA 1
ATOM 574 C C . ARG A 1 73 ? -5.447 -2.972 15.696 1.00 73.50 73 ARG A C 1
ATOM 576 O O . ARG A 1 73 ? -5.228 -3.964 16.394 1.00 73.50 73 ARG A O 1
ATOM 583 N N . SER A 1 74 ? -5.051 -1.747 16.036 1.00 61.03 74 SER A N 1
ATOM 584 C CA . SER A 1 74 ? -4.807 -1.421 17.435 1.00 61.03 74 SER A CA 1
ATOM 585 C C . SER A 1 74 ? -6.129 -1.700 18.137 1.00 61.03 74 SER A C 1
ATOM 587 O O . SER A 1 74 ? -7.127 -1.015 17.922 1.00 61.03 74 SER A O 1
ATOM 589 N N . GLY A 1 75 ? -6.190 -2.802 18.881 1.00 50.53 75 GLY A N 1
ATOM 590 C CA . GLY A 1 75 ? -7.301 -3.001 19.787 1.00 50.53 75 GLY A CA 1
ATOM 591 C C . GLY A 1 75 ? -7.322 -1.774 20.679 1.00 50.53 75 GLY A C 1
ATOM 592 O O . GLY A 1 75 ? -6.334 -1.497 21.357 1.00 50.53 75 GLY A O 1
ATOM 593 N N . THR A 1 76 ? -8.412 -1.016 20.666 1.00 45.84 76 THR A N 1
ATOM 594 C CA . THR A 1 76 ? -8.774 -0.276 21.864 1.00 45.84 76 THR A CA 1
ATOM 595 C C . THR A 1 76 ? -8.783 -1.337 22.964 1.00 45.84 76 THR A C 1
ATOM 597 O O . THR A 1 76 ? -9.521 -2.316 22.825 1.00 45.84 76 THR A O 1
ATOM 600 N N . PRO A 1 77 ? -7.952 -1.262 24.019 1.00 51.78 77 PRO A N 1
ATOM 601 C CA . PRO A 1 77 ? -8.346 -1.936 25.232 1.00 51.78 77 PRO A CA 1
ATOM 602 C C . PRO A 1 77 ? -9.657 -1.259 25.630 1.00 51.78 77 PRO A C 1
ATOM 604 O O . PRO A 1 77 ? -9.648 -0.144 26.147 1.00 51.78 77 PRO A O 1
ATOM 607 N N . ASP A 1 78 ? -10.780 -1.900 25.313 1.00 47.56 78 ASP A N 1
ATOM 608 C CA . ASP A 1 78 ? -12.044 -1.696 26.006 1.00 47.56 78 ASP A CA 1
ATOM 609 C C . ASP A 1 78 ? -11.754 -1.917 27.497 1.00 47.56 78 ASP A C 1
ATOM 611 O O . ASP A 1 78 ? -11.814 -3.026 28.024 1.00 47.56 78 ASP A O 1
ATOM 615 N N . SER A 1 79 ? -11.324 -0.854 28.174 1.00 49.16 79 SER A N 1
ATOM 616 C CA . SER A 1 79 ? -11.346 -0.760 29.623 1.00 49.16 79 SER A CA 1
ATOM 617 C C . SER A 1 79 ? -12.702 -0.180 29.980 1.00 49.16 79 SER A C 1
ATOM 619 O O . SER A 1 79 ? -12.978 0.984 29.692 1.00 49.16 79 SER A O 1
ATOM 621 N N . PRO A 1 80 ? -13.546 -0.988 30.627 1.00 50.22 80 PRO A N 1
ATOM 622 C CA . PRO A 1 80 ? -13.945 -0.593 31.966 1.00 50.22 80 PRO A CA 1
ATOM 623 C C . PRO A 1 80 ? -13.942 -1.816 32.889 1.00 50.22 80 PRO A C 1
ATOM 625 O O . PRO A 1 80 ? -14.976 -2.308 33.326 1.00 50.22 80 PRO A O 1
ATOM 628 N N . GLY A 1 81 ? -12.746 -2.313 33.200 1.00 44.16 81 GLY A N 1
ATOM 629 C CA . GLY A 1 81 ? -12.526 -3.242 34.302 1.00 44.16 81 GLY A CA 1
ATOM 630 C C . GLY A 1 81 ? -12.158 -2.470 35.559 1.00 44.16 81 GLY A C 1
ATOM 631 O O . GLY A 1 81 ? -10.986 -2.377 35.910 1.00 44.16 81 GLY A O 1
ATOM 632 N N . LEU A 1 82 ? -13.163 -1.903 36.223 1.00 54.06 82 LEU A N 1
ATOM 633 C CA . LEU A 1 82 ? -13.113 -1.543 37.635 1.00 54.06 82 LEU A CA 1
ATOM 634 C C . LEU A 1 82 ? -12.514 -2.719 38.426 1.00 54.06 82 LEU A C 1
ATOM 636 O O . LEU A 1 82 ? -13.227 -3.645 38.793 1.00 54.06 82 LEU A O 1
ATOM 640 N N . THR A 1 83 ? -11.217 -2.680 38.726 1.00 49.25 83 THR A N 1
ATOM 641 C CA . THR A 1 83 ? -10.717 -3.325 39.940 1.00 49.25 83 THR A CA 1
ATOM 642 C C . THR A 1 83 ? -10.610 -2.217 40.965 1.00 49.25 83 THR A C 1
ATOM 644 O O . THR A 1 83 ? -9.555 -1.630 41.193 1.00 49.25 83 THR A O 1
ATOM 647 N N . ALA A 1 84 ? -11.766 -1.889 41.542 1.00 50.16 84 ALA A N 1
ATOM 648 C CA . ALA A 1 84 ? -11.794 -1.342 42.878 1.00 50.16 84 ALA A CA 1
ATOM 649 C C . ALA A 1 84 ? -10.939 -2.275 43.743 1.00 50.16 84 ALA A C 1
ATOM 651 O O . ALA A 1 84 ? -11.300 -3.429 43.965 1.00 50.16 84 ALA A O 1
ATOM 652 N N . HIS A 1 85 ? -9.793 -1.793 44.213 1.00 40.50 85 HIS A N 1
ATOM 653 C CA . HIS A 1 85 ? -9.270 -2.306 45.466 1.00 40.50 85 HIS A CA 1
ATOM 654 C C . HIS A 1 85 ? -10.377 -2.083 46.503 1.00 40.50 85 HIS A C 1
ATOM 656 O O . HIS A 1 85 ? -10.775 -0.928 46.691 1.00 40.50 85 HIS A O 1
ATOM 662 N N . PRO A 1 86 ? -10.915 -3.122 47.166 1.00 44.38 86 PRO A N 1
ATOM 663 C CA . PRO A 1 86 ? -11.716 -2.867 48.342 1.00 44.38 86 PRO A CA 1
ATOM 664 C C . PRO A 1 86 ? -10.795 -2.194 49.359 1.00 44.38 86 PRO A C 1
ATOM 666 O O . PRO A 1 86 ? -9.807 -2.770 49.816 1.00 44.38 86 PRO A O 1
ATOM 669 N N . ALA A 1 87 ? -11.118 -0.945 49.684 1.00 53.44 87 ALA A N 1
ATOM 670 C CA . ALA A 1 87 ? -10.669 -0.322 50.908 1.00 53.44 87 ALA A CA 1
ATOM 671 C C . ALA A 1 87 ? -11.135 -1.223 52.059 1.00 53.44 87 ALA A C 1
ATOM 673 O O . ALA A 1 87 ? -12.310 -1.224 52.427 1.00 53.44 87 ALA A O 1
ATOM 674 N N . VAL A 1 88 ? -10.222 -2.029 52.605 1.00 51.94 88 VAL A N 1
ATOM 675 C CA . VAL A 1 88 ? -10.412 -2.675 53.903 1.00 51.94 88 VAL 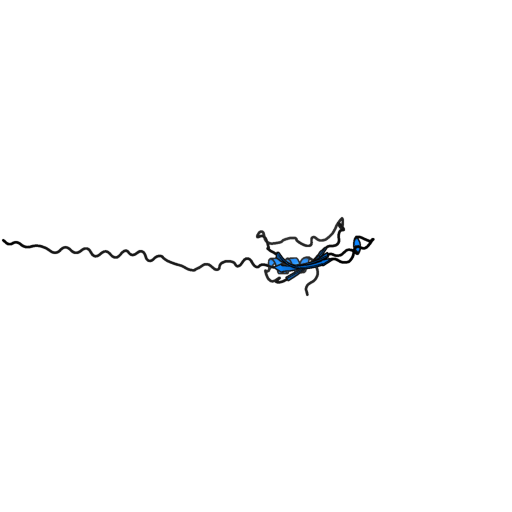A CA 1
ATOM 676 C C . VAL A 1 88 ? -10.309 -1.572 54.947 1.00 51.94 88 VAL A C 1
ATOM 678 O O . VAL A 1 88 ? -9.248 -1.249 55.473 1.00 51.94 88 VAL A O 1
ATOM 681 N N . GLY A 1 89 ? -11.453 -0.943 55.177 1.00 52.59 89 GLY A N 1
ATOM 682 C CA . GLY A 1 89 ? -11.757 -0.156 56.351 1.00 52.59 89 GLY A CA 1
ATOM 683 C C . GLY A 1 89 ? -12.978 -0.776 57.011 1.00 52.59 89 GLY A C 1
ATOM 684 O O . GLY A 1 89 ? -14.104 -0.440 56.671 1.00 52.59 89 GLY A O 1
ATOM 685 N N . THR A 1 90 ? -12.751 -1.658 57.977 1.00 53.38 90 THR A N 1
ATOM 686 C CA . THR A 1 90 ? -13.737 -1.928 59.027 1.00 53.38 90 THR A CA 1
ATOM 687 C C . THR A 1 90 ? -12.993 -1.924 60.341 1.00 53.38 90 THR A C 1
ATOM 689 O O . THR A 1 90 ? -12.271 -2.861 60.675 1.00 53.38 90 THR A O 1
ATOM 692 N N . GLY A 1 91 ? -13.145 -0.814 61.057 1.00 51.44 91 GLY A N 1
ATOM 693 C CA . GLY A 1 91 ? -12.848 -0.762 62.472 1.00 51.44 91 GLY A CA 1
ATOM 694 C C . GLY A 1 91 ? -13.855 -1.592 63.262 1.00 51.44 91 GLY A C 1
ATOM 695 O O . GLY A 1 91 ? -15.016 -1.719 62.881 1.00 51.44 91 GLY A O 1
ATOM 696 N N . GLN A 1 92 ? -13.398 -2.098 64.397 1.00 52.28 92 GLN A N 1
ATOM 697 C CA . GLN A 1 92 ? -14.218 -2.335 65.576 1.00 52.28 92 GLN A CA 1
ATOM 698 C C . GLN A 1 92 ? -13.397 -1.820 66.755 1.00 52.28 92 GLN A C 1
ATOM 700 O O . GLN A 1 92 ? -12.397 -2.415 67.151 1.00 52.28 92 GLN A O 1
ATOM 705 N N . ALA A 1 93 ? -13.800 -0.662 67.267 1.00 53.97 93 ALA A N 1
ATOM 706 C CA . ALA A 1 93 ? -13.489 -0.246 68.619 1.00 53.97 93 ALA A CA 1
ATOM 707 C C . ALA A 1 93 ? -14.534 -0.892 69.533 1.00 53.97 93 ALA A C 1
ATOM 709 O O . ALA A 1 93 ? -15.725 -0.768 69.256 1.00 53.97 93 ALA A O 1
ATOM 710 N N . SER A 1 94 ? -14.120 -1.528 70.629 1.00 53.44 94 SER A N 1
ATOM 711 C CA . SER A 1 94 ? -14.940 -1.563 71.845 1.00 53.44 94 SER A CA 1
ATOM 712 C C . SER A 1 94 ? -14.129 -1.957 73.072 1.00 53.44 94 SER A C 1
ATOM 714 O O . SER A 1 94 ? -13.639 -3.071 73.219 1.00 53.44 94 SER A O 1
ATOM 716 N N . THR A 1 95 ? -14.037 -0.962 73.943 1.00 55.53 95 THR A N 1
ATOM 717 C CA . THR A 1 95 ? -13.734 -0.967 75.367 1.00 55.53 95 THR A CA 1
ATOM 718 C C . THR A 1 95 ? -14.597 -1.950 76.164 1.00 55.53 95 THR A C 1
ATOM 720 O O . THR A 1 95 ? -15.818 -1.874 76.102 1.00 55.53 95 THR A O 1
ATOM 723 N N . VAL A 1 96 ? -13.963 -2.758 77.015 1.00 57.12 96 VAL A N 1
ATOM 724 C CA . VAL A 1 96 ? -14.484 -3.277 78.299 1.00 57.12 96 VAL A CA 1
ATOM 725 C C . VAL A 1 96 ? -13.244 -3.309 79.207 1.00 57.12 96 VAL A C 1
ATOM 727 O O . VAL A 1 96 ? -12.253 -3.932 78.853 1.00 57.12 96 VAL A O 1
ATOM 730 N N . GLY A 1 97 ? -13.101 -2.464 80.231 1.00 44.19 97 GLY A N 1
ATOM 731 C CA . GLY A 1 97 ? -13.868 -2.510 81.477 1.00 44.19 97 GLY A CA 1
ATOM 732 C C . GLY A 1 97 ? -13.207 -3.515 82.436 1.00 44.19 97 GLY A C 1
ATOM 733 O O . GLY A 1 97 ? -13.277 -4.709 82.179 1.00 44.19 97 GLY A O 1
ATOM 734 N N . GLY A 1 98 ? -12.535 -3.038 83.497 1.00 44.81 98 GLY A N 1
ATOM 735 C CA . GLY A 1 98 ? -11.929 -3.874 84.559 1.00 44.81 98 GLY A CA 1
ATOM 736 C C . GLY A 1 98 ? -12.957 -4.730 85.329 1.00 44.81 98 GLY A C 1
ATOM 737 O O . GLY A 1 98 ? -14.148 -4.616 85.038 1.00 44.81 98 GLY A O 1
ATOM 738 N N . PRO A 1 99 ? -12.557 -5.558 86.325 1.00 60.16 99 PRO A N 1
ATOM 739 C CA . PRO A 1 99 ? -11.977 -5.039 87.576 1.00 60.16 99 PRO A CA 1
ATOM 740 C C . PRO A 1 99 ? -10.912 -5.925 88.288 1.00 60.16 99 PRO A C 1
ATOM 742 O O . PRO A 1 99 ? -10.749 -7.099 87.994 1.00 60.16 99 PRO A O 1
ATOM 745 N N . HIS A 1 100 ? -10.224 -5.290 89.250 1.00 48.75 100 HIS A N 1
ATOM 746 C CA . HIS A 1 100 ? -9.643 -5.750 90.534 1.00 48.75 100 HIS A CA 1
ATOM 747 C C . HIS A 1 100 ? -9.389 -7.239 90.882 1.00 48.75 100 HIS A C 1
ATOM 749 O O . HIS A 1 100 ? -10.250 -8.092 90.687 1.00 48.75 100 HIS A O 1
ATOM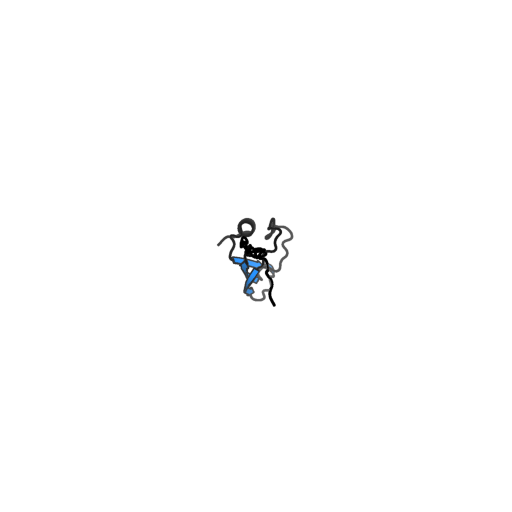 755 N N . SER A 1 101 ? -8.330 -7.408 91.707 1.00 53.31 101 SER A N 1
ATOM 756 C CA . SER A 1 101 ? -8.006 -8.467 92.713 1.00 53.31 101 SER A CA 1
ATOM 757 C C . SER A 1 101 ? -6.812 -9.342 92.292 1.00 53.31 101 SER A C 1
ATOM 759 O O . SER A 1 101 ? -6.786 -9.792 91.155 1.00 53.31 101 SER A O 1
ATOM 761 N N . THR A 1 102 ? -5.767 -9.602 93.087 1.00 54.47 102 THR A N 1
ATOM 762 C CA . THR A 1 102 ? -5.481 -9.481 94.533 1.00 54.47 102 THR A CA 1
ATOM 763 C C . THR A 1 102 ? -3.985 -9.232 94.721 1.00 54.47 102 THR A C 1
ATOM 765 O O . THR A 1 102 ? -3.206 -9.754 93.894 1.00 54.47 102 THR A O 1
#

Nearest PDB structures (foldseek):
  3kgy-assembly1_B  TM=8.924E-01  e=4.638E-04  Chloroflexus aurantiacus J-10-fl
  4qi9-assembly1_A  TM=7.364E-01  e=5.842E-01  Yersinia pestis CO92
  4qi9-assembly2_B  TM=7.212E-01  e=9.684E-01  Yersinia pestis CO92
  8xau-assembly1_F  TM=5.221E-01  e=7.788E+00  Escherichia coli

Solvent-accessible surface area (backbone atoms only — not comparable to full-atom values): 6998 Å² total; per-residue (Å²): 138,91,77,61,38,70,60,52,32,52,29,54,62,67,69,69,45,58,67,47,80,46,76,47,48,84,64,82,72,94,71,81,83,65,61,80,56,87,65,66,92,68,85,77,48,68,47,82,76,45,78,47,66,55,70,95,53,95,52,49,85,74,28,39,36,42,37,33,29,37,46,50,76,78,71,74,80,85,72,84,76,83,73,71,72,79,78,90,78,78,87,81,87,82,91,78,81,87,82,89,86,132

pLDDT: mean 76.21, std 17.11, range [40.5, 96.62]

Foldseek 3Di:
DDDDQVVVQVCQQVVNDFKDKDKDQPDDDPDDDDSDDPHDPDDWDWDWPDWDWDPDDPDSRPTIIITMTGTDDPPPPPDPPPPPPPPPDDDDDDDDDDDDDD

Secondary structure (DSSP, 8-state):
---SHHHHHHHHHTT---EEEEEE-S---SS---SS-S--SS--EEEEEEEEEPPP-S-GGG--EEEEEEEE------------------------------

Sequence (102 aa):
MVHGAGAAQALLRAGQLDELELRVVPVLPGQGRRLFDNLPAEPIELDLIRRLTTPDVEELAQRVTHLRYRVRRSGTPDSPGLTAHPAVGTGQASTVGGPHST

Radius of gyration: 31.05 Å; Cα contacts (8 Å, |Δi|>4): 109; chains: 1; bounding box: 30×26×114 Å

Mean predicted aligned error: 14.16 Å